Protein AF-A0A2W6BX96-F1 (afdb_monomer_lite)

Sequence (77 aa):
GDEALGLTSVLLHLGTRSVVAGVARVGDDLAAETMIEYHRLLANGQDSAAALAQAASAARAPVPFVCFGASWRRRPD

Structure (mmCIF, N/CA/C/O backbone):
data_AF-A0A2W6BX96-F1
#
_entry.id   AF-A0A2W6BX96-F1
#
loop_
_atom_site.group_PDB
_atom_site.id
_atom_site.type_symbol
_atom_site.label_atom_id
_atom_site.label_alt_id
_atom_site.label_comp_id
_atom_site.label_asym_id
_atom_site.label_entity_id
_atom_site.label_seq_id
_atom_site.pdbx_PDB_ins_code
_atom_site.Cartn_x
_atom_site.Cartn_y
_atom_site.Cartn_z
_atom_site.occupancy
_atom_site.B_iso_or_equiv
_atom_site.auth_seq_id
_atom_site.auth_comp_id
_atom_site.auth_asym_id
_atom_site.auth_atom_id
_atom_site.pdbx_PDB_model_num
ATOM 1 N N . GLY A 1 1 ? 6.454 10.967 -11.453 1.00 49.88 1 GLY A N 1
ATOM 2 C CA . GLY A 1 1 ? 7.185 10.928 -10.171 1.00 49.88 1 GLY A CA 1
ATOM 3 C C . GLY A 1 1 ? 6.531 11.858 -9.175 1.00 49.88 1 GLY A C 1
ATOM 4 O O . GLY A 1 1 ? 6.046 11.394 -8.158 1.00 49.88 1 GLY A O 1
ATOM 5 N N . ASP A 1 2 ? 6.456 13.145 -9.512 1.00 60.97 2 ASP A N 1
ATOM 6 C CA . ASP A 1 2 ? 5.878 14.181 -8.646 1.00 60.97 2 ASP A CA 1
ATOM 7 C C . ASP A 1 2 ? 4.341 14.123 -8.533 1.00 60.97 2 ASP A C 1
ATOM 9 O O . ASP A 1 2 ? 3.768 14.388 -7.481 1.00 60.97 2 ASP A O 1
ATOM 13 N N . GLU A 1 3 ? 3.656 13.661 -9.583 1.00 63.34 3 GLU A N 1
ATOM 14 C CA . GLU A 1 3 ? 2.187 13.575 -9.613 1.00 63.34 3 GLU A CA 1
ATOM 15 C C . GLU A 1 3 ? 1.598 12.673 -8.520 1.00 63.34 3 GLU A C 1
ATOM 17 O O . GLU A 1 3 ? 0.542 12.981 -7.971 1.00 63.34 3 GLU A O 1
ATOM 22 N N . ALA A 1 4 ? 2.288 11.586 -8.154 1.00 63.31 4 ALA A N 1
ATOM 23 C CA . ALA A 1 4 ? 1.847 10.706 -7.075 1.00 63.31 4 ALA A CA 1
ATOM 24 C C . ALA A 1 4 ? 1.874 11.426 -5.716 1.00 63.31 4 ALA A C 1
ATOM 26 O O . ALA A 1 4 ? 0.976 11.222 -4.899 1.00 63.31 4 ALA A O 1
ATOM 27 N N . LEU A 1 5 ? 2.855 12.308 -5.491 1.00 76.19 5 LEU A N 1
ATOM 28 C CA . LEU A 1 5 ? 2.925 13.146 -4.292 1.00 76.19 5 LEU A CA 1
ATOM 29 C C . LEU A 1 5 ? 1.867 14.257 -4.334 1.00 76.19 5 LEU A C 1
ATOM 31 O O . LEU A 1 5 ? 1.224 14.516 -3.317 1.00 76.19 5 LEU A O 1
ATOM 35 N N . GLY A 1 6 ? 1.617 14.839 -5.511 1.00 88.75 6 GLY A N 1
ATOM 36 C CA . GLY A 1 6 ? 0.542 15.810 -5.728 1.00 88.75 6 GLY A CA 1
ATOM 37 C C . GLY A 1 6 ? -0.840 15.237 -5.401 1.00 88.75 6 GLY A C 1
ATOM 38 O O . GLY A 1 6 ? -1.557 15.786 -4.564 1.00 88.75 6 GLY A O 1
ATOM 39 N N . LEU A 1 7 ? -1.192 14.088 -5.986 1.00 91.38 7 LEU A N 1
ATOM 40 C CA . LEU A 1 7 ? -2.465 13.411 -5.722 1.00 91.38 7 LEU A CA 1
ATOM 41 C C . LEU A 1 7 ? -2.571 12.938 -4.266 1.00 91.38 7 LEU A C 1
ATOM 43 O O . LEU A 1 7 ? -3.616 13.111 -3.642 1.00 91.38 7 LEU A O 1
ATOM 47 N N . THR A 1 8 ? -1.489 12.395 -3.699 1.00 95.06 8 THR A N 1
ATOM 48 C CA . THR A 1 8 ? -1.443 12.009 -2.279 1.00 95.06 8 THR A CA 1
ATOM 49 C C . THR A 1 8 ? -1.763 13.199 -1.378 1.00 95.06 8 THR A C 1
ATOM 51 O O . THR A 1 8 ? -2.611 13.088 -0.494 1.00 95.06 8 THR A O 1
ATOM 54 N N . SER A 1 9 ? -1.139 14.355 -1.623 1.00 94.06 9 SER A N 1
ATOM 55 C CA . SER A 1 9 ? -1.378 15.576 -0.848 1.00 94.06 9 SER A CA 1
ATOM 56 C C . SER A 1 9 ? -2.833 16.042 -0.939 1.00 94.06 9 SER A C 1
ATOM 58 O O . SER A 1 9 ? -3.427 16.392 0.083 1.00 94.06 9 SER A O 1
ATOM 60 N N . VAL A 1 10 ? -3.435 15.984 -2.134 1.00 96.56 10 VAL A N 1
ATOM 61 C CA . VAL A 1 10 ? -4.849 16.333 -2.352 1.00 96.56 10 VAL A CA 1
ATOM 62 C C . VAL A 1 10 ? -5.774 15.402 -1.568 1.00 96.56 1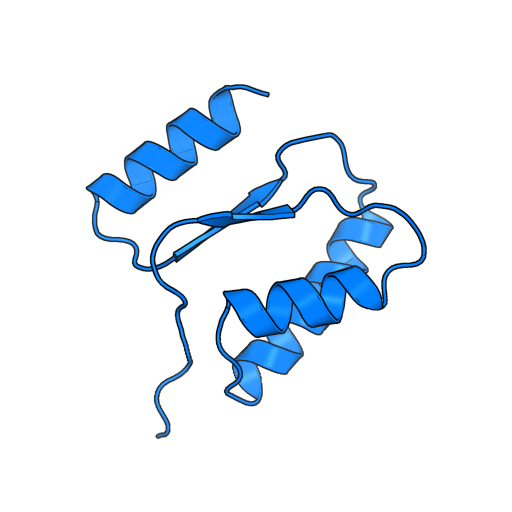0 VAL A C 1
ATOM 64 O O . VAL A 1 10 ? -6.650 15.875 -0.849 1.00 96.56 10 VAL A O 1
ATOM 67 N N . LEU A 1 11 ? -5.573 14.085 -1.647 1.00 96.19 11 LEU A N 1
ATOM 68 C CA . LEU A 1 11 ? -6.416 13.111 -0.943 1.00 96.19 11 LEU A CA 1
ATOM 69 C C . LEU A 1 11 ? -6.343 13.269 0.580 1.00 96.19 11 LEU A C 1
ATOM 71 O O . LEU A 1 11 ? -7.366 13.152 1.260 1.00 96.19 11 LEU A O 1
ATOM 75 N N . LEU A 1 12 ? -5.153 13.558 1.111 1.00 96.38 12 LEU A N 1
ATOM 76 C CA . LEU A 1 12 ? -4.959 13.842 2.533 1.00 96.38 12 LEU A CA 1
ATOM 77 C C . LEU A 1 12 ? -5.643 15.156 2.941 1.00 96.38 12 LEU A C 1
ATOM 79 O O . LEU A 1 12 ? -6.341 15.176 3.953 1.00 96.38 12 LEU A O 1
ATOM 83 N N . HIS A 1 13 ? -5.525 16.224 2.141 1.00 96.62 13 HIS A N 1
ATOM 84 C CA . HIS A 1 13 ? -6.235 17.492 2.380 1.00 96.62 13 HIS A CA 1
ATOM 85 C C . HIS A 1 13 ? -7.758 17.330 2.374 1.00 96.62 13 HIS A C 1
ATOM 87 O O . HIS A 1 13 ? -8.451 18.002 3.133 1.00 96.62 13 HIS A O 1
ATOM 93 N N . LEU A 1 14 ? -8.284 16.416 1.556 1.00 97.62 14 LEU A N 1
ATOM 94 C CA . LEU A 1 14 ? -9.710 16.083 1.508 1.00 97.62 14 LEU A CA 1
ATOM 95 C C . LEU A 1 14 ? -10.169 15.171 2.663 1.00 97.62 14 LEU A C 1
ATOM 97 O O . LEU A 1 14 ? -11.342 14.809 2.725 1.00 97.62 14 LEU A O 1
ATOM 101 N N . GLY A 1 15 ? -9.276 14.810 3.590 1.00 96.44 15 GLY A N 1
ATOM 102 C CA . GLY A 1 15 ? -9.612 14.076 4.812 1.00 96.44 15 GLY A CA 1
ATOM 103 C C . GLY A 1 15 ? -9.400 12.563 4.742 1.00 96.44 15 GLY A C 1
ATOM 104 O O . GLY A 1 15 ? -9.825 11.845 5.651 1.00 96.44 15 GLY A O 1
ATOM 105 N N . THR A 1 16 ? -8.732 12.044 3.707 1.00 96.56 16 THR A N 1
ATOM 106 C CA . THR A 1 16 ? -8.337 10.628 3.683 1.00 96.56 16 THR A CA 1
ATOM 107 C C . THR A 1 16 ? -7.356 10.356 4.821 1.00 96.56 16 THR A C 1
ATOM 109 O O . THR A 1 16 ? -6.340 11.031 4.952 1.00 96.56 16 THR A O 1
ATOM 112 N N . ARG A 1 17 ? -7.626 9.339 5.646 1.00 95.31 17 ARG A N 1
ATOM 113 C CA . ARG A 1 17 ? -6.762 9.003 6.791 1.00 95.31 17 ARG A CA 1
ATOM 114 C C . ARG A 1 17 ? -5.379 8.497 6.366 1.00 95.31 17 ARG A C 1
ATOM 116 O O . ARG A 1 17 ? -4.387 8.851 6.999 1.00 95.31 17 ARG A O 1
ATOM 123 N N . SER A 1 18 ? -5.332 7.661 5.329 1.00 96.50 18 SER A N 1
ATOM 124 C CA . SER A 1 18 ? -4.118 7.002 4.848 1.00 96.50 18 SER A CA 1
ATOM 125 C C . SER A 1 18 ? -4.157 6.819 3.334 1.00 96.50 18 SER A C 1
ATOM 127 O O . SER A 1 18 ? -5.196 6.439 2.796 1.00 96.50 18 SER A O 1
ATOM 129 N N . VAL A 1 19 ? -3.031 7.057 2.662 1.00 97.19 19 VAL A N 1
ATOM 130 C CA . VAL A 1 19 ? -2.869 6.857 1.214 1.00 97.19 19 VAL A CA 1
ATOM 131 C C . VAL A 1 19 ? -1.651 5.972 0.980 1.00 97.19 19 VAL A C 1
ATOM 133 O O . VAL A 1 19 ? -0.569 6.291 1.464 1.00 97.19 19 VAL A O 1
ATOM 136 N N . VAL A 1 20 ? -1.809 4.884 0.226 1.00 96.81 20 VAL A N 1
ATOM 137 C CA . VAL A 1 20 ? -0.680 4.082 -0.266 1.00 96.81 20 VAL A CA 1
ATOM 138 C C . VAL A 1 20 ? -0.412 4.456 -1.715 1.00 96.81 20 VAL A C 1
ATOM 140 O O . VAL A 1 20 ? -1.314 4.370 -2.545 1.00 96.81 20 VAL A O 1
ATOM 143 N N . ALA A 1 21 ? 0.815 4.875 -2.021 1.00 95.88 21 ALA A N 1
ATOM 144 C CA . ALA A 1 21 ? 1.201 5.288 -3.367 1.00 95.88 21 ALA A CA 1
ATOM 145 C C . ALA A 1 21 ? 2.568 4.726 -3.765 1.00 95.88 21 ALA A C 1
ATOM 147 O O . ALA A 1 21 ? 3.470 4.601 -2.936 1.00 95.88 21 ALA A O 1
ATOM 148 N N . GLY A 1 22 ? 2.719 4.403 -5.051 1.00 94.62 22 GLY A N 1
ATOM 149 C CA . GLY A 1 22 ? 4.012 4.070 -5.642 1.00 94.62 22 GLY A CA 1
ATOM 150 C C . GLY A 1 22 ? 4.830 5.341 -5.872 1.00 94.62 22 GLY A C 1
ATOM 151 O O . GLY A 1 22 ? 4.370 6.250 -6.561 1.00 94.62 22 GLY A O 1
ATOM 152 N N . VAL A 1 23 ? 6.037 5.415 -5.310 1.00 94.44 23 VAL A N 1
ATOM 153 C CA . VAL A 1 23 ? 6.932 6.586 -5.429 1.00 94.44 23 VAL A CA 1
ATOM 154 C C . VAL A 1 23 ? 8.013 6.414 -6.500 1.00 94.44 23 VAL A C 1
ATOM 156 O O . VAL A 1 23 ? 8.705 7.365 -6.855 1.00 94.44 23 VAL A O 1
ATOM 159 N N . ALA A 1 24 ? 8.141 5.209 -7.054 1.00 93.06 24 ALA A N 1
ATOM 160 C CA . ALA A 1 24 ? 8.984 4.901 -8.203 1.00 93.06 24 ALA A CA 1
ATOM 161 C C . ALA A 1 24 ? 8.338 3.794 -9.051 1.00 93.06 24 ALA A C 1
ATOM 163 O O . ALA A 1 24 ? 7.271 3.282 -8.712 1.00 93.06 24 ALA A O 1
ATOM 164 N N . ARG A 1 25 ? 8.974 3.431 -10.172 1.00 93.12 25 ARG A N 1
ATOM 165 C CA . ARG A 1 25 ? 8.483 2.339 -11.023 1.00 93.12 25 ARG A CA 1
ATOM 166 C C . ARG A 1 25 ? 8.487 1.019 -10.253 1.00 93.12 25 ARG A C 1
ATOM 168 O O . ARG A 1 25 ? 9.489 0.660 -9.642 1.00 93.12 25 ARG A O 1
ATOM 175 N N . VAL A 1 26 ? 7.379 0.302 -10.353 1.00 94.62 26 VAL A N 1
ATOM 176 C CA . VAL A 1 26 ? 7.172 -1.052 -9.843 1.00 94.62 26 VAL A CA 1
ATOM 177 C C . VAL A 1 26 ? 6.661 -1.900 -11.007 1.00 94.62 26 VAL A C 1
ATOM 179 O O . VAL A 1 26 ? 5.969 -1.375 -11.875 1.00 94.62 26 VAL A O 1
ATOM 182 N N . GLY A 1 27 ? 7.056 -3.171 -11.076 1.00 95.88 27 GLY A N 1
ATOM 183 C CA . GLY A 1 27 ? 6.526 -4.085 -12.091 1.00 95.88 27 GLY A CA 1
ATOM 184 C C . GLY A 1 27 ? 5.090 -4.493 -11.763 1.00 95.88 27 GLY A C 1
ATOM 185 O O . GLY A 1 27 ? 4.778 -4.682 -10.589 1.00 95.88 27 GLY A O 1
ATOM 186 N N . ASP A 1 28 ? 4.249 -4.653 -12.783 1.00 96.19 28 ASP A N 1
ATOM 187 C CA . ASP A 1 28 ? 2.809 -4.895 -12.614 1.00 96.19 28 ASP A CA 1
ATOM 188 C C . ASP A 1 28 ? 2.511 -6.151 -11.784 1.00 96.19 28 ASP A C 1
ATOM 190 O O . ASP A 1 28 ? 1.764 -6.071 -10.810 1.00 96.19 28 ASP A O 1
ATOM 194 N N . ASP A 1 29 ? 3.158 -7.280 -12.091 1.00 97.31 29 ASP A N 1
ATOM 195 C CA . ASP A 1 29 ? 2.975 -8.532 -11.342 1.00 97.31 29 ASP A CA 1
ATOM 196 C C . ASP A 1 29 ? 3.389 -8.377 -9.875 1.00 97.31 29 ASP A C 1
ATOM 198 O O . ASP A 1 29 ? 2.671 -8.773 -8.960 1.00 97.31 29 ASP A O 1
ATOM 202 N N . LEU A 1 30 ? 4.528 -7.721 -9.639 1.00 97.31 30 LEU A N 1
ATOM 203 C CA . LEU A 1 30 ? 5.052 -7.503 -8.294 1.00 97.31 30 LEU A CA 1
ATOM 204 C C . LEU A 1 30 ? 4.146 -6.565 -7.484 1.00 97.31 30 LEU A C 1
ATOM 206 O O . LEU A 1 30 ? 3.938 -6.776 -6.287 1.00 97.31 30 LEU A O 1
ATOM 210 N N . ALA A 1 31 ? 3.595 -5.537 -8.135 1.00 97.62 31 ALA A N 1
ATOM 211 C CA . ALA A 1 31 ? 2.610 -4.646 -7.545 1.00 97.62 31 ALA A CA 1
ATOM 212 C C . ALA A 1 31 ? 1.325 -5.402 -7.197 1.00 97.62 31 ALA A C 1
ATOM 214 O O . ALA A 1 31 ? 0.836 -5.274 -6.076 1.00 97.62 31 ALA A O 1
ATOM 215 N N . ALA A 1 32 ? 0.808 -6.215 -8.120 1.00 98.19 32 ALA A N 1
ATOM 216 C CA . ALA A 1 32 ? -0.399 -7.002 -7.913 1.00 98.19 32 ALA A CA 1
ATOM 217 C C . ALA A 1 32 ? -0.234 -7.991 -6.750 1.00 98.19 32 ALA A C 1
ATOM 219 O O . ALA A 1 32 ? -1.034 -7.969 -5.817 1.00 98.19 32 ALA A O 1
ATOM 220 N N . GLU A 1 33 ? 0.829 -8.797 -6.753 1.00 98.12 33 GLU A N 1
ATOM 221 C CA . GLU A 1 33 ? 1.141 -9.757 -5.687 1.00 98.12 33 GLU A CA 1
ATOM 222 C C . GLU A 1 33 ? 1.251 -9.069 -4.317 1.00 98.12 33 GLU A C 1
ATOM 224 O O . GLU A 1 33 ? 0.612 -9.487 -3.349 1.00 98.12 33 GLU A O 1
ATOM 229 N N . THR A 1 34 ? 2.000 -7.964 -4.245 1.00 98.25 34 THR A N 1
ATOM 230 C CA . THR A 1 34 ? 2.199 -7.207 -2.998 1.00 98.25 34 THR A CA 1
ATOM 231 C C . THR A 1 34 ? 0.897 -6.603 -2.488 1.00 98.25 34 THR A C 1
ATOM 233 O O . THR A 1 34 ? 0.603 -6.682 -1.295 1.00 98.25 34 THR A O 1
ATOM 236 N N . MET A 1 35 ? 0.094 -6.007 -3.373 1.00 98.31 35 MET A N 1
ATOM 237 C CA . MET A 1 35 ? -1.158 -5.366 -2.978 1.00 98.31 35 MET A CA 1
ATOM 238 C C . MET A 1 35 ? -2.230 -6.391 -2.592 1.00 98.31 35 MET A C 1
ATOM 240 O O . MET A 1 35 ? -3.021 -6.121 -1.689 1.00 98.31 35 MET A O 1
ATOM 244 N N . ILE A 1 36 ? -2.234 -7.586 -3.194 1.00 98.56 36 ILE A N 1
ATOM 245 C CA . ILE A 1 36 ? -3.096 -8.694 -2.758 1.00 98.56 36 ILE A CA 1
ATOM 246 C C . ILE A 1 36 ? -2.786 -9.056 -1.304 1.00 98.56 36 ILE A C 1
ATOM 248 O O . ILE A 1 36 ? -3.706 -9.088 -0.484 1.00 98.56 36 ILE A O 1
ATOM 252 N N . GLU A 1 37 ? -1.517 -9.289 -0.965 1.00 98.44 37 GLU A N 1
ATOM 253 C CA . GLU A 1 37 ? -1.135 -9.639 0.407 1.00 98.44 37 GLU A CA 1
ATOM 254 C C . GLU A 1 37 ? -1.429 -8.492 1.380 1.00 98.44 37 GLU A C 1
ATOM 256 O O . GLU A 1 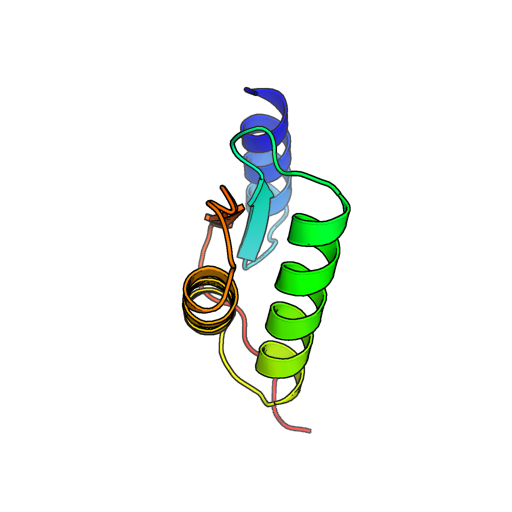37 ? -2.072 -8.691 2.410 1.00 98.44 37 GLU A O 1
ATOM 261 N N . TYR A 1 38 ? -1.075 -7.261 1.007 1.00 98.50 38 TYR A N 1
ATOM 262 C CA . TYR A 1 38 ? -1.406 -6.055 1.763 1.00 98.50 38 TYR A CA 1
ATOM 263 C C . TYR A 1 38 ? -2.898 -5.976 2.127 1.00 98.50 38 TYR A C 1
ATOM 265 O O . TYR A 1 38 ? -3.254 -5.782 3.293 1.00 98.50 38 TYR A O 1
ATOM 273 N N . HIS A 1 39 ? -3.789 -6.169 1.149 1.00 98.12 39 HIS A N 1
ATOM 274 C CA . HIS A 1 39 ? -5.231 -6.113 1.378 1.00 98.12 39 HIS A CA 1
ATOM 275 C C . HIS A 1 39 ? -5.752 -7.294 2.210 1.00 98.12 39 HIS A C 1
ATOM 277 O O . HIS A 1 39 ? -6.688 -7.101 2.992 1.00 98.12 39 HIS A O 1
ATOM 283 N N . ARG A 1 40 ? -5.145 -8.488 2.121 1.00 98.06 40 ARG A N 1
ATOM 284 C CA . ARG A 1 40 ? -5.473 -9.617 3.014 1.00 98.06 40 ARG A CA 1
ATOM 285 C C . ARG A 1 40 ? -5.151 -9.290 4.471 1.00 98.06 40 ARG A C 1
ATOM 287 O O . ARG A 1 40 ? -5.999 -9.492 5.338 1.00 98.06 40 ARG A O 1
ATOM 294 N N . LEU A 1 41 ? -3.970 -8.736 4.740 1.00 98.06 41 LEU A N 1
ATOM 295 C CA . LEU A 1 41 ? -3.543 -8.333 6.086 1.00 98.06 41 LEU A CA 1
ATOM 296 C C . LEU A 1 41 ? -4.464 -7.244 6.666 1.00 98.06 41 LEU A C 1
ATOM 298 O O . LEU A 1 41 ? -4.884 -7.326 7.823 1.00 98.06 41 LEU A O 1
ATOM 302 N N . LEU A 1 42 ? -4.860 -6.263 5.845 1.00 97.50 42 LEU A N 1
ATOM 303 C CA . LEU A 1 42 ? -5.853 -5.253 6.228 1.00 97.50 42 LEU A CA 1
ATOM 304 C C . LEU A 1 42 ? -7.216 -5.861 6.582 1.00 97.50 42 LEU A C 1
ATOM 306 O O . LEU A 1 42 ? -7.824 -5.470 7.581 1.00 97.50 42 LEU A O 1
ATOM 310 N N . ALA A 1 43 ? -7.709 -6.806 5.776 1.00 96.62 43 ALA A N 1
ATOM 311 C CA . ALA A 1 43 ? -8.985 -7.481 6.018 1.00 96.62 43 ALA A CA 1
ATOM 312 C C . ALA A 1 43 ? -8.962 -8.297 7.321 1.00 96.62 43 ALA A C 1
ATOM 314 O O . ALA A 1 43 ? -9.954 -8.316 8.054 1.00 96.62 43 ALA A O 1
ATOM 315 N N . ASN A 1 44 ? -7.802 -8.874 7.650 1.00 95.81 44 ASN A N 1
ATOM 316 C CA . ASN A 1 44 ? -7.522 -9.552 8.919 1.00 95.81 44 ASN A CA 1
ATOM 317 C C . ASN A 1 44 ? -7.315 -8.582 10.097 1.00 95.81 44 ASN A C 1
ATOM 319 O O . ASN A 1 44 ? -7.061 -9.007 11.223 1.00 95.81 44 ASN A O 1
ATOM 323 N N . GLY A 1 45 ? -7.441 -7.275 9.860 1.00 96.19 45 GLY A N 1
ATOM 324 C CA . GLY A 1 45 ? -7.470 -6.256 10.895 1.00 96.19 45 GLY A CA 1
ATOM 325 C C . GLY A 1 45 ? -6.115 -5.660 11.246 1.00 96.19 45 GLY A C 1
ATOM 326 O 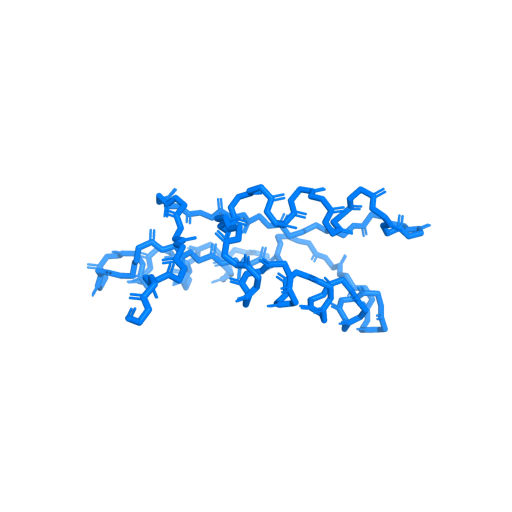O . GLY A 1 45 ? -6.055 -4.933 12.234 1.00 96.19 45 GLY A O 1
ATOM 327 N N . GLN A 1 46 ? -5.040 -5.909 10.492 1.00 97.56 46 GLN A N 1
ATOM 328 C CA . GLN A 1 46 ? -3.792 -5.148 10.647 1.00 97.56 46 GLN A CA 1
ATOM 329 C C . GLN A 1 46 ? -3.968 -3.704 10.159 1.00 97.56 46 GLN A C 1
ATOM 331 O O . GLN A 1 46 ? -4.850 -3.408 9.353 1.00 97.56 46 GLN A O 1
ATOM 336 N N . ASP A 1 47 ? -3.158 -2.779 10.681 1.00 97.94 47 ASP A N 1
ATOM 337 C CA . ASP A 1 47 ? -3.168 -1.401 10.185 1.00 97.94 47 ASP A CA 1
ATOM 338 C C . ASP A 1 47 ? -2.326 -1.237 8.914 1.00 97.94 47 ASP A C 1
ATOM 340 O O . ASP A 1 47 ? -1.433 -2.034 8.632 1.00 97.94 47 ASP A O 1
ATOM 344 N N . SER A 1 48 ? -2.614 -0.183 8.150 1.00 97.81 48 SER A N 1
ATOM 345 C CA . SER A 1 48 ? -2.054 0.047 6.819 1.00 97.81 48 SER A CA 1
ATOM 346 C C . SER A 1 48 ? -0.536 0.184 6.777 1.00 97.81 48 SER A C 1
ATOM 348 O O . SER A 1 48 ? 0.062 -0.264 5.803 1.00 97.81 48 SER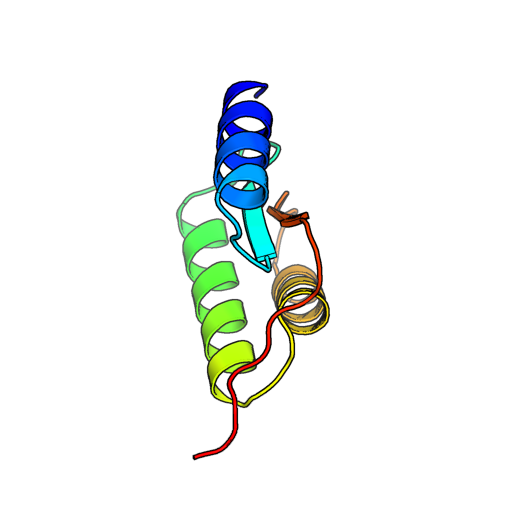 A O 1
ATOM 350 N N . ALA A 1 49 ? 0.111 0.747 7.798 1.00 98.00 49 ALA A N 1
ATOM 351 C CA . ALA A 1 49 ? 1.569 0.845 7.799 1.00 98.00 49 ALA A CA 1
ATOM 352 C C . ALA A 1 49 ? 2.207 -0.530 8.040 1.00 98.00 49 ALA A C 1
ATOM 354 O O . ALA A 1 49 ? 3.089 -0.943 7.287 1.00 98.00 49 ALA A O 1
ATOM 355 N N . ALA A 1 50 ? 1.717 -1.265 9.043 1.00 98.19 50 ALA A N 1
ATOM 356 C CA . ALA A 1 50 ? 2.220 -2.597 9.366 1.00 98.19 50 ALA A CA 1
ATOM 357 C C . ALA A 1 50 ? 1.959 -3.608 8.237 1.00 98.19 50 ALA A C 1
ATOM 359 O O . ALA A 1 50 ? 2.860 -4.355 7.858 1.00 98.19 50 ALA A O 1
ATOM 360 N N . ALA A 1 51 ? 0.752 -3.599 7.663 1.00 98.44 51 ALA A N 1
ATOM 361 C CA . ALA A 1 51 ? 0.388 -4.466 6.548 1.00 98.44 51 ALA A CA 1
ATOM 362 C C . ALA A 1 51 ? 1.275 -4.212 5.320 1.00 98.44 51 ALA A C 1
ATOM 364 O O . ALA A 1 51 ? 1.732 -5.164 4.690 1.00 98.44 51 ALA A O 1
ATOM 365 N N . LEU A 1 52 ? 1.557 -2.943 4.990 1.00 98.31 52 LEU A N 1
ATOM 366 C CA . LEU A 1 52 ? 2.407 -2.614 3.843 1.00 98.31 52 LEU A CA 1
ATOM 367 C C . LEU A 1 52 ? 3.855 -3.049 4.084 1.00 98.31 52 LEU A C 1
ATOM 369 O O . LEU A 1 52 ? 4.462 -3.640 3.196 1.00 98.31 52 LEU A O 1
ATOM 373 N N . ALA A 1 53 ? 4.391 -2.805 5.283 1.00 98.12 53 ALA A N 1
ATOM 374 C CA . ALA A 1 53 ? 5.740 -3.231 5.646 1.00 98.12 53 ALA A CA 1
ATOM 375 C C . ALA A 1 53 ? 5.899 -4.758 5.562 1.00 98.12 53 ALA A C 1
ATOM 377 O O . ALA A 1 53 ? 6.890 -5.249 5.023 1.00 98.12 53 ALA A O 1
ATOM 378 N N . GLN A 1 54 ? 4.906 -5.510 6.045 1.00 98.44 54 GLN A N 1
ATOM 379 C CA . GLN A 1 54 ? 4.919 -6.970 5.989 1.00 98.44 54 GLN A CA 1
ATOM 380 C C . GLN A 1 54 ? 4.826 -7.492 4.549 1.00 98.44 54 GLN A C 1
ATOM 382 O O . GLN A 1 54 ? 5.649 -8.317 4.154 1.00 98.44 54 GLN A O 1
ATOM 387 N N . ALA A 1 55 ? 3.876 -6.991 3.753 1.00 98.31 55 ALA A N 1
ATOM 388 C CA . ALA A 1 55 ? 3.724 -7.400 2.358 1.00 98.31 55 ALA A CA 1
ATOM 389 C C . ALA A 1 55 ? 4.978 -7.069 1.529 1.00 98.31 55 ALA A C 1
ATOM 391 O O . ALA A 1 55 ? 5.469 -7.909 0.779 1.00 98.31 55 ALA A O 1
ATOM 392 N N . ALA A 1 56 ? 5.554 -5.878 1.721 1.00 97.56 56 ALA A N 1
ATOM 393 C CA . ALA A 1 56 ? 6.781 -5.469 1.043 1.00 97.56 56 ALA A CA 1
ATOM 394 C C . ALA A 1 56 ? 7.998 -6.313 1.451 1.00 97.56 56 ALA A C 1
ATOM 396 O O . ALA A 1 56 ? 8.835 -6.621 0.608 1.00 97.56 56 ALA A O 1
ATOM 397 N N . SER A 1 57 ? 8.092 -6.729 2.718 1.00 97.06 57 SER A N 1
ATOM 398 C CA . SER A 1 57 ? 9.175 -7.601 3.190 1.00 97.06 57 SER A CA 1
ATOM 399 C C . SER A 1 57 ? 9.125 -9.007 2.586 1.00 97.06 57 SER A C 1
ATOM 401 O O . SER A 1 57 ? 10.154 -9.678 2.553 1.00 97.06 57 SER A O 1
ATOM 403 N N . ALA A 1 58 ? 7.953 -9.469 2.147 1.00 95.25 58 ALA A N 1
ATOM 404 C CA . ALA A 1 58 ? 7.790 -10.761 1.485 1.00 95.25 58 ALA A CA 1
ATOM 405 C C . ALA A 1 58 ? 8.056 -10.692 -0.032 1.00 95.25 58 ALA A C 1
ATOM 407 O O . ALA A 1 58 ? 8.145 -11.729 -0.691 1.00 95.25 58 ALA A O 1
ATOM 408 N N . ALA A 1 59 ? 8.182 -9.486 -0.597 1.00 95.75 59 ALA A N 1
ATOM 409 C CA . ALA A 1 59 ? 8.360 -9.291 -2.025 1.00 95.75 59 ALA A CA 1
ATOM 410 C C . ALA A 1 59 ? 9.749 -9.751 -2.497 1.00 95.75 59 ALA A C 1
ATOM 412 O O . ALA A 1 59 ? 10.784 -9.494 -1.884 1.00 95.75 59 ALA A O 1
ATOM 413 N N . ARG A 1 60 ? 9.774 -10.390 -3.667 1.00 94.62 60 ARG A N 1
ATOM 414 C CA . ARG A 1 60 ? 10.986 -10.916 -4.322 1.00 94.62 60 ARG A CA 1
ATOM 415 C C . ARG A 1 60 ? 11.911 -9.851 -4.930 1.00 94.62 60 ARG A C 1
ATOM 417 O O . ARG A 1 60 ? 12.997 -10.181 -5.398 1.00 94.62 60 ARG A O 1
ATOM 424 N N . ALA A 1 61 ? 11.474 -8.597 -4.971 1.00 95.44 61 ALA A N 1
ATOM 425 C CA . ALA A 1 61 ? 12.211 -7.446 -5.486 1.00 95.44 61 ALA A CA 1
ATOM 426 C C . ALA A 1 61 ? 11.672 -6.154 -4.837 1.00 95.44 61 ALA A C 1
ATOM 428 O O . ALA A 1 61 ? 10.592 -6.187 -4.242 1.00 95.44 61 ALA A O 1
ATOM 429 N N . PRO A 1 62 ? 12.383 -5.013 -4.941 1.00 94.31 62 PRO A N 1
ATOM 430 C CA . PRO A 1 62 ? 11.925 -3.760 -4.351 1.00 94.31 62 PRO A CA 1
ATOM 431 C C . PRO A 1 62 ? 10.541 -3.329 -4.852 1.00 94.31 62 PRO A C 1
ATOM 433 O O . PRO A 1 62 ? 10.316 -3.195 -6.055 1.00 94.31 62 PRO A O 1
ATOM 436 N N . VAL A 1 63 ? 9.644 -3.043 -3.908 1.00 96.38 63 VAL A N 1
ATOM 437 C CA . VAL A 1 63 ? 8.310 -2.481 -4.147 1.00 96.38 63 VAL A CA 1
ATOM 438 C C . VAL A 1 63 ? 8.232 -1.081 -3.543 1.00 96.38 63 VAL A C 1
AT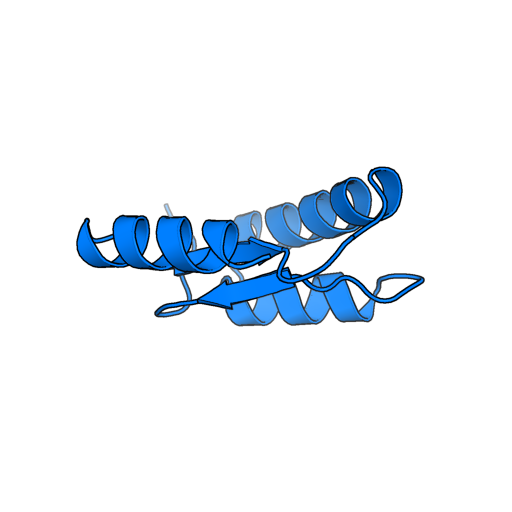OM 440 O O . VAL A 1 63 ? 8.021 -0.940 -2.340 1.00 96.38 63 VAL A O 1
ATOM 443 N N . PRO A 1 64 ? 8.450 -0.018 -4.337 1.00 96.06 64 PRO A N 1
ATOM 444 C CA . PRO A 1 64 ? 8.546 1.355 -3.845 1.00 96.06 64 PRO A CA 1
ATOM 445 C C . PRO A 1 64 ? 7.165 1.950 -3.524 1.00 96.06 64 PRO A C 1
ATOM 447 O O . PRO A 1 64 ? 6.797 2.998 -4.052 1.00 96.06 64 PRO A O 1
ATOM 450 N N . PHE A 1 65 ? 6.385 1.280 -2.677 1.00 97.12 65 PHE A N 1
ATOM 451 C CA . PHE A 1 65 ? 5.146 1.799 -2.112 1.00 97.12 65 PHE A CA 1
ATOM 452 C C . PHE A 1 65 ? 5.416 2.487 -0.778 1.00 97.12 65 PHE A C 1
ATOM 454 O O . PHE A 1 65 ? 6.211 2.017 0.034 1.00 97.12 65 PHE A O 1
ATOM 461 N N . VAL A 1 66 ? 4.714 3.589 -0.533 1.00 96.62 66 VAL A N 1
ATOM 462 C CA . VAL A 1 66 ? 4.771 4.339 0.723 1.00 96.62 66 VAL A CA 1
ATOM 463 C C . VAL A 1 66 ? 3.358 4.531 1.254 1.00 96.62 66 VAL A C 1
ATOM 465 O O . VAL A 1 66 ? 2.448 4.860 0.496 1.00 96.62 66 VAL A O 1
ATOM 468 N N . CYS A 1 67 ? 3.187 4.337 2.563 1.00 97.38 67 CYS A N 1
ATOM 469 C CA . CYS A 1 67 ? 1.958 4.639 3.289 1.00 97.38 67 CYS A CA 1
ATOM 470 C C . CYS A 1 67 ? 2.067 6.037 3.917 1.00 97.38 67 CYS A C 1
ATOM 472 O O . CYS A 1 67 ? 2.807 6.233 4.879 1.00 97.38 67 CYS A O 1
ATOM 474 N N . PHE A 1 68 ? 1.322 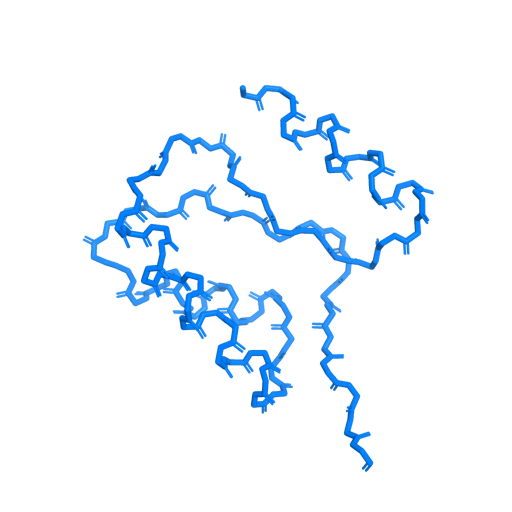7.001 3.383 1.00 97.06 68 PHE A N 1
ATOM 475 C CA . PHE A 1 68 ? 1.240 8.374 3.875 1.00 97.06 68 PHE A CA 1
ATOM 476 C C . PHE A 1 68 ? 0.060 8.566 4.838 1.00 97.06 68 PHE A C 1
ATOM 478 O O . PHE A 1 68 ? -0.932 7.831 4.785 1.00 97.06 68 PHE A O 1
ATOM 485 N N . GLY A 1 69 ? 0.146 9.598 5.682 1.00 95.81 69 GLY A N 1
ATOM 486 C CA . GLY A 1 69 ? -0.880 9.936 6.672 1.00 95.81 69 GLY A CA 1
ATOM 487 C C . GLY A 1 69 ? -0.787 9.095 7.948 1.00 95.81 69 GLY A C 1
ATOM 488 O O . GLY A 1 69 ? 0.284 8.618 8.316 1.00 95.81 69 GLY A O 1
ATOM 489 N N . ALA A 1 70 ? -1.915 8.924 8.637 1.00 95.62 70 ALA A N 1
ATOM 490 C CA . ALA A 1 70 ? -2.003 8.092 9.836 1.00 95.62 70 ALA A CA 1
ATOM 491 C C . ALA A 1 70 ? -2.484 6.686 9.465 1.00 95.62 70 ALA A C 1
ATOM 493 O O . ALA A 1 70 ? -3.449 6.556 8.714 1.00 95.62 70 ALA A O 1
ATOM 494 N N . SER A 1 71 ? -1.884 5.629 10.026 1.00 94.06 71 SER A N 1
ATOM 495 C CA . SER A 1 71 ? -2.266 4.251 9.686 1.00 94.06 71 SER A CA 1
ATOM 496 C C . SER A 1 71 ? -3.770 4.035 9.830 1.00 94.06 71 SER A C 1
ATOM 498 O O . SER A 1 71 ? -4.340 4.388 10.861 1.00 94.06 71 SER A O 1
ATOM 500 N N . TRP A 1 72 ? -4.431 3.461 8.829 1.00 96.38 72 TRP A N 1
ATOM 501 C CA . TRP A 1 72 ? -5.845 3.078 8.856 1.00 96.38 72 TRP A CA 1
ATOM 502 C C . TRP A 1 72 ? -5.985 1.600 9.219 1.00 96.38 72 TRP A C 1
ATOM 504 O O . TRP A 1 72 ? -5.122 0.800 8.883 1.00 96.38 72 TRP A O 1
ATOM 514 N N . ARG A 1 73 ? -7.071 1.226 9.896 1.00 96.12 73 ARG A N 1
ATOM 515 C CA . ARG A 1 73 ? -7.379 -0.164 10.247 1.00 96.12 73 ARG A CA 1
ATOM 516 C C . ARG A 1 73 ? -8.875 -0.401 10.095 1.00 96.12 73 ARG A C 1
ATOM 518 O O . ARG A 1 73 ? -9.663 0.479 10.457 1.00 96.12 73 ARG A O 1
ATOM 525 N N . ARG A 1 74 ? -9.258 -1.590 9.619 1.00 93.12 74 ARG A N 1
ATOM 526 C CA . ARG A 1 74 ? -10.655 -2.039 9.612 1.00 93.12 74 ARG A CA 1
ATOM 527 C C . ARG A 1 74 ? -11.208 -1.988 11.041 1.00 93.12 74 ARG A C 1
ATOM 529 O O . ARG A 1 74 ? -10.585 -2.507 11.966 1.00 93.12 74 ARG A O 1
ATOM 536 N N . ARG A 1 75 ? -12.363 -1.348 11.230 1.00 87.88 75 ARG A N 1
ATOM 537 C CA . ARG A 1 75 ? -13.082 -1.434 12.507 1.00 87.88 75 ARG A CA 1
ATOM 538 C C . ARG A 1 75 ? -13.697 -2.833 12.627 1.00 87.88 75 ARG A C 1
ATOM 540 O O . ARG A 1 75 ? -14.213 -3.307 11.617 1.00 87.88 75 ARG A O 1
ATOM 547 N N . PRO A 1 76 ? -13.608 -3.494 13.792 1.00 81.00 76 PRO A N 1
ATOM 548 C CA . PRO A 1 76 ? -14.355 -4.727 14.014 1.00 81.00 76 PRO A CA 1
ATOM 549 C C . PRO A 1 76 ? -15.856 -4.448 13.839 1.00 81.00 76 PRO A C 1
ATOM 551 O O . PRO A 1 76 ? -16.299 -3.338 14.151 1.00 81.00 76 PRO A O 1
ATOM 554 N N . ASP A 1 77 ? -16.576 -5.427 13.288 1.00 74.00 77 ASP A N 1
ATOM 555 C CA . ASP A 1 77 ? -18.041 -5.387 13.174 1.00 74.00 77 ASP A CA 1
ATOM 556 C C . ASP A 1 77 ? -18.702 -5.501 14.558 1.00 74.00 77 ASP A C 1
ATOM 558 O O . ASP A 1 77 ? -18.119 -6.185 15.437 1.00 74.00 77 ASP A O 1
#

Foldseek 3Di:
DCVQVVVQVVCVVVPDQKDKTAPDDDDPVLVVQLVVQLVVVQVVWDWNQVSNVVSQVPGPDHGRIDMDHHTDHDDDD

Radius of gyration: 12.57 Å; chains: 1; bounding box: 30×28×27 Å

pLDDT: mean 93.63, std 9.16, range [49.88, 98.56]

Secondary structure (DSSP, 8-state):
-HHHHHHHHHHHHTT-SEEEEESS---HHHHHHHHHHHHHHHHTT--HHHHHHHHHHT-SS---EEEEESPP-PPP-